Protein AF-A0A970PS68-F1 (afdb_monomer_lite)

Structure (mmCIF, N/CA/C/O backbone):
data_AF-A0A970PS68-F1
#
_entry.id   AF-A0A970PS68-F1
#
loop_
_atom_site.group_PDB
_atom_site.id
_atom_site.type_symbol
_atom_site.label_atom_id
_atom_site.label_alt_id
_atom_site.label_comp_id
_atom_site.label_asym_id
_atom_site.label_entity_id
_atom_site.label_seq_id
_atom_site.pdbx_PDB_ins_code
_atom_site.Cartn_x
_atom_site.Cartn_y
_atom_site.Cartn_z
_atom_site.occupancy
_atom_site.B_iso_or_equiv
_atom_site.auth_seq_id
_atom_site.auth_comp_id
_atom_site.auth_asym_id
_atom_site.auth_atom_id
_atom_site.pdbx_PDB_model_num
ATOM 1 N N . VAL A 1 1 ? -51.123 -14.708 30.252 1.00 48.69 1 VAL A N 1
ATOM 2 C CA . VAL A 1 1 ? -49.800 -14.889 29.610 1.00 48.69 1 VAL A CA 1
ATOM 3 C C . VAL A 1 1 ? -49.342 -13.520 29.135 1.00 48.69 1 VAL A C 1
ATOM 5 O O . VAL A 1 1 ? -50.112 -12.918 28.395 1.00 48.69 1 VAL A O 1
ATOM 8 N N . PRO A 1 2 ? -48.209 -12.960 29.586 1.00 42.22 2 PRO A N 1
ATOM 9 C CA . PRO A 1 2 ? -47.727 -11.712 29.012 1.00 42.22 2 PRO A CA 1
ATOM 10 C C . PRO A 1 2 ? -47.008 -12.015 27.691 1.00 42.22 2 PRO A C 1
ATOM 12 O O . PRO A 1 2 ? -46.178 -12.920 27.624 1.00 42.22 2 PRO A O 1
ATOM 15 N N . VAL A 1 3 ? -47.359 -11.282 26.637 1.00 50.44 3 VAL A N 1
ATOM 16 C CA . VAL A 1 3 ? -46.642 -11.290 25.357 1.00 50.44 3 VAL A CA 1
ATOM 17 C C . VAL A 1 3 ? -45.447 -10.343 25.465 1.00 50.44 3 VAL A C 1
ATOM 19 O O . VAL A 1 3 ? -45.610 -9.160 25.754 1.00 50.44 3 VAL A O 1
ATOM 22 N N . SER A 1 4 ? -44.236 -10.867 25.285 1.00 39.03 4 SER A N 1
ATOM 23 C CA . SER A 1 4 ? -43.020 -10.054 25.198 1.00 39.03 4 SER A CA 1
ATOM 24 C C . SER A 1 4 ? -43.040 -9.225 23.906 1.00 39.03 4 SER A C 1
ATOM 26 O O . SER A 1 4 ? -43.344 -9.782 22.850 1.00 39.03 4 SER A O 1
ATOM 28 N N . PRO A 1 5 ? -42.711 -7.922 23.940 1.00 51.25 5 PRO A N 1
ATOM 29 C CA . PRO A 1 5 ? -42.627 -7.126 22.726 1.00 51.25 5 PRO A CA 1
ATOM 30 C C . PRO A 1 5 ? -41.373 -7.519 21.936 1.00 51.25 5 PRO A C 1
ATOM 32 O O . PRO A 1 5 ? -40.265 -7.546 22.471 1.00 51.25 5 PRO A O 1
ATOM 35 N N . THR A 1 6 ? -41.551 -7.841 20.655 1.00 52.25 6 THR A N 1
ATOM 36 C CA . THR A 1 6 ? -40.454 -8.080 19.713 1.00 52.25 6 THR A CA 1
ATOM 37 C C . THR A 1 6 ? -39.650 -6.792 19.555 1.00 52.25 6 THR A C 1
ATOM 39 O O . THR A 1 6 ? -40.197 -5.758 19.172 1.00 52.25 6 THR A O 1
ATOM 42 N N . ALA A 1 7 ? -38.357 -6.842 19.878 1.00 47.28 7 ALA A N 1
ATOM 43 C CA . ALA A 1 7 ? -37.455 -5.716 19.677 1.00 47.28 7 ALA A CA 1
ATOM 44 C C . ALA A 1 7 ? -37.352 -5.382 18.173 1.00 47.28 7 ALA A C 1
ATOM 46 O O . ALA A 1 7 ? -37.267 -6.304 17.355 1.00 47.28 7 ALA A O 1
ATOM 47 N N . PRO A 1 8 ? -37.349 -4.095 17.787 1.00 44.38 8 PRO A N 1
ATOM 48 C CA . PRO A 1 8 ? -37.179 -3.705 16.396 1.00 44.38 8 PRO A CA 1
ATOM 49 C C . PRO A 1 8 ? -35.778 -4.108 15.922 1.00 44.38 8 PRO A C 1
ATOM 51 O O . PRO A 1 8 ? -34.770 -3.734 16.520 1.00 44.38 8 PRO A O 1
ATOM 54 N N . THR A 1 9 ? -35.708 -4.894 14.850 1.00 45.72 9 THR A N 1
ATOM 55 C CA . THR A 1 9 ? -34.444 -5.240 14.195 1.00 45.72 9 THR A CA 1
ATOM 56 C C . THR A 1 9 ? -33.928 -3.988 13.488 1.00 45.72 9 THR A C 1
ATOM 58 O O . THR A 1 9 ? -34.542 -3.512 12.534 1.00 45.72 9 THR A O 1
ATOM 61 N N . LEU A 1 10 ? -32.835 -3.410 13.991 1.00 34.44 10 LEU A N 1
ATOM 62 C CA . LEU A 1 10 ? -32.164 -2.289 13.334 1.00 34.44 10 LEU A CA 1
ATOM 63 C C . LEU A 1 10 ? -31.598 -2.756 11.980 1.00 34.44 10 LEU A C 1
ATOM 65 O O . LEU A 1 10 ? -31.059 -3.864 11.908 1.00 34.44 10 LEU A O 1
ATOM 69 N N . PRO A 1 11 ? -31.693 -1.945 10.914 1.00 43.16 11 PRO A N 1
ATOM 70 C CA . PRO A 1 11 ? -31.074 -2.268 9.637 1.00 43.16 11 PRO A CA 1
ATOM 71 C C . PRO A 1 11 ? -29.553 -2.304 9.809 1.00 43.16 11 PRO A C 1
ATOM 73 O O . PRO A 1 11 ? -28.940 -1.323 10.228 1.00 43.16 11 PRO A O 1
ATOM 76 N N . THR A 1 12 ? -28.942 -3.447 9.506 1.00 42.84 12 THR A N 1
ATOM 77 C CA . THR A 1 12 ? -27.490 -3.613 9.502 1.00 42.84 12 THR A CA 1
ATOM 78 C C . THR A 1 12 ? -26.908 -2.676 8.448 1.00 42.84 12 THR A C 1
ATOM 80 O O . THR A 1 12 ? -27.129 -2.870 7.252 1.00 42.84 12 THR A O 1
ATOM 83 N N . THR A 1 13 ? -26.175 -1.647 8.877 1.00 44.97 13 THR A N 1
ATOM 84 C CA . THR A 1 13 ? -25.255 -0.902 8.008 1.00 44.97 13 THR A CA 1
ATOM 85 C C . THR A 1 13 ? -24.448 -1.918 7.196 1.00 44.97 13 THR A C 1
ATOM 87 O O . THR A 1 13 ? -24.001 -2.899 7.800 1.00 44.97 13 THR A O 1
ATOM 90 N N . PRO A 1 14 ? -24.257 -1.754 5.872 1.00 52.22 14 PRO A N 1
ATOM 91 C CA . PRO A 1 14 ? -23.403 -2.661 5.116 1.00 52.22 14 PRO A CA 1
ATOM 92 C C . PRO A 1 14 ? -22.013 -2.663 5.760 1.00 52.22 14 PRO A C 1
ATOM 94 O O . PRO A 1 14 ? -21.282 -1.678 5.686 1.00 52.22 14 PRO A O 1
ATOM 97 N N . GLY A 1 15 ? -21.700 -3.732 6.489 1.00 74.38 15 GLY A N 1
ATOM 98 C CA . GLY A 1 15 ? -20.406 -3.905 7.129 1.00 74.38 15 GLY A CA 1
ATOM 99 C C . GLY A 1 15 ? -19.328 -4.136 6.076 1.00 74.38 15 GLY A C 1
ATOM 100 O O . GLY A 1 15 ? -19.618 -4.557 4.954 1.00 74.38 15 GLY A O 1
ATOM 101 N N . PHE A 1 16 ? -18.074 -3.883 6.443 1.00 86.25 16 PHE A N 1
ATOM 102 C CA . PHE A 1 16 ? -16.935 -4.326 5.646 1.00 86.25 16 PHE A CA 1
ATOM 103 C C . PHE A 1 16 ? -17.032 -5.838 5.385 1.00 86.25 16 PHE A C 1
ATOM 105 O O . PHE A 1 16 ? -17.279 -6.621 6.304 1.00 86.25 16 PHE A O 1
ATOM 112 N N . SER A 1 17 ? -16.822 -6.247 4.133 1.00 91.06 17 SER A N 1
ATOM 113 C CA . SER A 1 17 ? -16.712 -7.653 3.750 1.00 91.06 17 SER A CA 1
ATOM 114 C C . SER A 1 17 ? -15.288 -7.922 3.288 1.00 91.06 17 SER A C 1
ATOM 116 O O . SER A 1 17 ? -14.833 -7.334 2.305 1.00 91.06 17 SER A O 1
ATOM 118 N N . ALA A 1 18 ? -14.585 -8.799 4.009 1.00 93.44 18 ALA A N 1
ATOM 119 C CA . ALA A 1 18 ? -13.240 -9.207 3.636 1.00 93.44 18 ALA A CA 1
ATOM 120 C C . ALA A 1 18 ? -13.263 -9.874 2.247 1.00 93.44 18 ALA A C 1
ATOM 122 O O . ALA A 1 18 ? -14.077 -10.778 2.015 1.00 93.44 18 ALA A O 1
ATOM 123 N N . PRO A 1 19 ? -12.388 -9.463 1.315 1.00 95.12 19 PRO A N 1
ATOM 124 C CA . PRO A 1 19 ? -12.355 -10.060 -0.008 1.00 95.12 19 PRO A CA 1
ATOM 125 C C . PRO A 1 19 ? -11.834 -11.497 0.075 1.00 95.12 19 PRO A C 1
ATOM 127 O O . PRO A 1 19 ? -11.051 -11.862 0.950 1.00 95.12 19 PRO A O 1
ATOM 130 N N . ARG A 1 20 ? -12.257 -12.354 -0.850 1.00 96.06 20 ARG A N 1
ATOM 131 C CA . ARG A 1 20 ? -11.751 -13.727 -0.950 1.00 96.06 20 ARG A CA 1
ATOM 132 C C . ARG A 1 20 ? -10.437 -13.720 -1.722 1.00 96.06 20 ARG A C 1
ATOM 134 O O . ARG A 1 20 ? -10.287 -12.983 -2.689 1.00 96.06 20 ARG A O 1
ATOM 141 N N . ALA A 1 21 ? -9.539 -14.651 -1.399 1.00 97.38 21 ALA A N 1
ATOM 142 C CA . ALA A 1 21 ? -8.282 -14.833 -2.136 1.00 97.38 21 ALA A CA 1
ATOM 143 C C . ALA A 1 21 ? -8.481 -14.968 -3.663 1.00 97.38 21 ALA A C 1
ATOM 145 O O . ALA A 1 21 ? -7.671 -14.476 -4.438 1.00 97.38 21 ALA A O 1
ATOM 146 N N . ALA A 1 22 ? -9.592 -15.577 -4.102 1.00 97.56 22 ALA A N 1
ATOM 147 C CA . ALA A 1 22 ? -9.934 -15.737 -5.520 1.00 97.56 22 ALA A CA 1
ATOM 148 C C . ALA A 1 22 ? -10.300 -14.420 -6.238 1.00 97.56 22 ALA A C 1
ATOM 150 O O . ALA A 1 22 ? -10.382 -14.392 -7.462 1.00 97.56 22 ALA A O 1
ATOM 151 N N . GLU A 1 23 ? -10.540 -13.337 -5.497 1.00 97.69 23 GLU A N 1
ATOM 152 C CA . GLU A 1 23 ? -10.879 -12.011 -6.032 1.00 97.69 23 GLU A CA 1
ATOM 153 C C . GLU A 1 23 ? -9.635 -11.130 -6.233 1.00 97.69 23 GLU A C 1
ATOM 155 O O . GLU A 1 23 ? -9.712 -10.091 -6.899 1.00 97.69 23 GLU A O 1
ATOM 160 N N . VAL A 1 24 ? -8.494 -11.546 -5.672 1.00 98.50 24 VAL A N 1
ATOM 161 C CA . VAL A 1 24 ? -7.235 -10.797 -5.667 1.00 98.50 24 VAL A CA 1
ATOM 162 C C . VAL A 1 24 ? -6.523 -10.953 -7.004 1.00 98.50 24 VAL A C 1
ATOM 164 O O . VAL A 1 24 ? -6.324 -12.057 -7.509 1.00 98.50 24 VAL A O 1
ATOM 167 N N . ARG A 1 25 ? -6.096 -9.824 -7.567 1.00 98.62 25 ARG A N 1
ATOM 168 C CA . ARG A 1 25 ? -5.370 -9.751 -8.835 1.00 98.62 25 ARG A CA 1
ATOM 169 C C . ARG A 1 25 ? -3.897 -9.455 -8.595 1.00 98.62 25 ARG A C 1
ATOM 171 O O . ARG A 1 25 ? -3.549 -8.598 -7.783 1.00 98.62 25 ARG A O 1
ATOM 178 N N . PHE A 1 26 ? -3.044 -10.107 -9.373 1.00 98.38 26 PHE A N 1
ATOM 179 C CA . PHE A 1 26 ? -1.649 -9.718 -9.526 1.00 98.38 26 PHE A CA 1
ATOM 180 C C . PHE A 1 26 ? -1.522 -8.892 -10.805 1.00 98.38 26 PHE A C 1
ATOM 182 O O . PHE A 1 26 ? -1.589 -9.440 -11.904 1.00 98.38 26 PHE A O 1
ATOM 189 N N . ALA A 1 27 ? -1.398 -7.573 -10.668 1.00 98.12 27 ALA A N 1
ATOM 190 C CA . ALA A 1 27 ? -1.308 -6.651 -11.797 1.00 98.12 27 ALA A CA 1
ATOM 191 C C . ALA A 1 27 ? -0.156 -5.670 -11.599 1.00 98.12 27 ALA A C 1
ATOM 193 O O . ALA A 1 27 ? 0.180 -5.320 -10.469 1.00 98.12 27 ALA A O 1
ATOM 194 N N . GLN A 1 28 ? 0.450 -5.236 -12.702 1.00 97.62 28 GLN A N 1
ATOM 195 C CA . GLN A 1 28 ? 1.623 -4.370 -12.653 1.00 97.62 28 GLN A CA 1
ATOM 196 C C . GLN A 1 28 ? 1.239 -2.922 -12.322 1.00 97.62 28 GLN A C 1
ATOM 198 O O . GLN A 1 28 ? 0.235 -2.387 -12.808 1.00 97.62 28 GLN A O 1
ATOM 203 N N . TRP A 1 29 ? 2.087 -2.269 -11.526 1.00 97.81 29 TRP A N 1
ATOM 204 C CA . TRP A 1 29 ? 1.943 -0.879 -11.107 1.00 97.81 29 TRP A CA 1
ATOM 205 C C . TRP A 1 29 ? 1.790 0.052 -12.307 1.00 97.81 29 TRP A C 1
ATOM 207 O O . TRP A 1 29 ? 0.823 0.805 -12.395 1.00 97.81 29 TRP A O 1
ATOM 217 N N . THR A 1 30 ? 2.724 -0.019 -13.253 1.00 95.19 30 THR A N 1
ATOM 218 C CA . THR A 1 30 ? 2.846 0.940 -14.357 1.00 95.19 30 THR A CA 1
ATOM 219 C C . THR A 1 30 ? 1.782 0.774 -15.437 1.00 95.19 30 THR A C 1
ATOM 221 O O . THR A 1 30 ? 1.390 1.773 -16.040 1.00 95.19 30 THR A O 1
ATOM 224 N N . THR A 1 31 ? 1.288 -0.444 -15.673 1.00 95.81 31 THR A N 1
ATOM 225 C CA . THR A 1 31 ? 0.367 -0.727 -16.786 1.00 95.81 31 THR A CA 1
ATOM 226 C C . THR A 1 31 ? -1.105 -0.732 -16.387 1.00 95.81 31 THR A C 1
ATOM 228 O O . THR A 1 31 ? -1.952 -0.484 -17.241 1.00 95.81 31 THR A O 1
ATOM 231 N N . GLU A 1 32 ? -1.432 -0.975 -15.114 1.00 96.81 32 GLU A N 1
ATOM 232 C CA . GLU A 1 32 ? -2.826 -1.064 -14.665 1.00 96.81 32 GLU A CA 1
ATOM 233 C C . GLU A 1 32 ? -3.094 -0.235 -13.407 1.00 96.81 32 GLU A C 1
ATOM 235 O O . GLU A 1 32 ? -3.948 0.656 -13.407 1.00 96.81 32 GLU A O 1
ATOM 240 N N . ILE A 1 33 ? -2.374 -0.510 -12.319 1.00 98.38 33 ILE A N 1
ATOM 241 C CA . ILE A 1 33 ? -2.793 -0.045 -10.991 1.00 98.38 33 ILE A CA 1
ATOM 242 C C . ILE A 1 33 ? -2.605 1.467 -10.832 1.00 98.38 33 ILE A C 1
ATOM 244 O O . ILE A 1 33 ? -3.470 2.134 -10.271 1.00 98.38 33 ILE A O 1
ATOM 248 N N . LYS A 1 34 ? -1.538 2.049 -11.388 1.00 98.19 34 LYS A N 1
ATOM 249 C CA . LYS A 1 34 ? -1.265 3.491 -11.294 1.00 98.19 34 LYS A CA 1
ATOM 250 C C . LYS A 1 34 ? -2.377 4.348 -11.896 1.00 98.19 34 LYS A C 1
ATOM 252 O O . LYS A 1 34 ? -2.713 5.398 -11.349 1.00 98.19 34 LYS A O 1
ATOM 257 N N . ALA A 1 35 ? -2.974 3.908 -13.006 1.00 97.81 35 ALA A N 1
ATOM 258 C CA . ALA A 1 35 ? -4.118 4.597 -13.600 1.00 97.81 35 ALA A CA 1
ATOM 259 C C . ALA A 1 35 ? -5.339 4.553 -12.666 1.00 97.81 35 ALA A C 1
ATOM 261 O O . ALA A 1 35 ? -6.017 5.566 -12.494 1.00 97.81 35 ALA A O 1
ATOM 262 N N . ARG A 1 36 ? -5.563 3.412 -12.002 1.00 97.94 36 ARG A N 1
A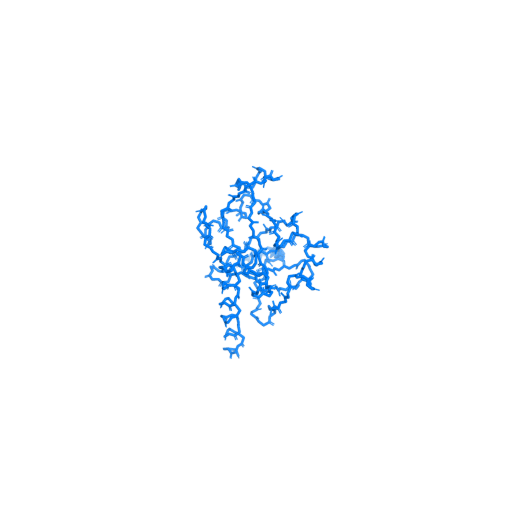TOM 263 C CA . ARG A 1 36 ? -6.645 3.233 -11.025 1.00 97.94 36 ARG A CA 1
ATOM 264 C C . ARG A 1 36 ? -6.446 4.094 -9.789 1.00 97.94 36 ARG A C 1
ATOM 266 O O . ARG A 1 36 ? -7.363 4.826 -9.441 1.00 97.94 36 ARG A O 1
ATOM 273 N N . ALA A 1 37 ? -5.251 4.075 -9.201 1.00 98.31 37 ALA A N 1
ATOM 274 C CA . ALA A 1 37 ? -4.881 4.911 -8.058 1.00 98.31 37 ALA A CA 1
ATOM 275 C C . ALA A 1 37 ? -5.084 6.401 -8.341 1.00 98.31 37 ALA A C 1
ATOM 277 O O . ALA A 1 37 ? -5.570 7.124 -7.480 1.00 98.31 37 ALA A O 1
ATOM 278 N N . ARG A 1 38 ? -4.822 6.848 -9.575 1.00 98.06 38 ARG A N 1
ATOM 279 C CA . ARG A 1 38 ? -5.101 8.229 -9.985 1.00 98.06 38 ARG A CA 1
ATOM 280 C C . ARG A 1 38 ? -6.595 8.555 -10.009 1.00 98.06 38 ARG A C 1
ATOM 282 O O . ARG A 1 38 ? -6.978 9.650 -9.623 1.00 98.06 38 ARG A O 1
ATOM 289 N N . SER A 1 39 ? -7.431 7.637 -10.492 1.00 97.81 39 SER A N 1
ATOM 290 C CA . SER A 1 39 ? -8.886 7.846 -10.576 1.00 97.81 39 SER A CA 1
ATOM 291 C C . SER A 1 39 ? -9.634 7.583 -9.265 1.00 97.81 39 SER A C 1
ATOM 293 O O . SER A 1 39 ? -10.729 8.097 -9.066 1.00 97.81 39 SER A O 1
ATOM 295 N N . MET A 1 40 ? -9.070 6.744 -8.397 1.00 97.88 40 MET A N 1
ATOM 296 C CA . MET A 1 40 ? -9.705 6.186 -7.204 1.00 97.88 40 MET A CA 1
ATOM 297 C C . MET A 1 40 ? -8.656 6.091 -6.083 1.00 97.88 40 MET A C 1
ATOM 299 O O . MET A 1 40 ? -8.198 4.995 -5.759 1.00 97.88 40 MET A O 1
ATOM 303 N N . PRO A 1 41 ? -8.224 7.237 -5.525 1.00 98.44 41 PRO A N 1
ATOM 304 C CA . PRO A 1 41 ? -7.142 7.281 -4.539 1.00 98.44 41 PRO A CA 1
ATOM 305 C C . PRO A 1 41 ? -7.536 6.731 -3.164 1.00 98.44 41 PRO A C 1
ATOM 307 O O . PRO A 1 41 ? -6.665 6.350 -2.388 1.00 98.44 41 PRO A O 1
ATOM 310 N N . ASN A 1 42 ? -8.835 6.690 -2.860 1.00 98.56 42 ASN A N 1
ATOM 311 C CA . ASN A 1 42 ? -9.351 6.123 -1.618 1.00 98.56 42 ASN A CA 1
ATOM 312 C C . ASN A 1 42 ? -9.455 4.607 -1.758 1.00 98.56 42 ASN A C 1
ATOM 314 O O . ASN A 1 42 ? -10.221 4.107 -2.588 1.00 98.56 42 ASN A O 1
ATOM 318 N N . VAL A 1 43 ? -8.696 3.895 -0.935 1.00 98.75 43 VAL A N 1
ATOM 319 C CA . VAL A 1 43 ? -8.625 2.434 -0.928 1.00 98.75 43 VAL A CA 1
ATOM 320 C C . VAL A 1 43 ? -8.797 1.897 0.484 1.00 98.75 43 VAL A C 1
ATOM 322 O O . VAL A 1 43 ? -8.566 2.596 1.470 1.00 98.75 43 VAL A O 1
ATOM 325 N N . ILE A 1 44 ? -9.169 0.626 0.575 1.00 98.81 44 ILE A N 1
ATOM 326 C CA . ILE A 1 44 ? -9.085 -0.134 1.819 1.00 98.81 44 ILE A CA 1
ATOM 327 C C . ILE A 1 44 ? -7.871 -1.046 1.712 1.00 98.81 44 ILE A C 1
ATOM 329 O O . ILE A 1 44 ? -7.759 -1.828 0.765 1.00 98.81 44 ILE A O 1
ATOM 333 N N . ILE A 1 45 ? -6.967 -0.958 2.680 1.00 98.81 45 ILE A N 1
ATOM 334 C CA . ILE A 1 45 ? -5.919 -1.955 2.860 1.00 98.81 45 ILE A CA 1
ATOM 335 C C . ILE A 1 45 ? -6.463 -3.028 3.794 1.00 98.81 45 ILE A C 1
ATOM 337 O O . ILE A 1 45 ? -6.907 -2.724 4.898 1.00 98.81 45 ILE A O 1
ATOM 341 N N . TYR A 1 46 ? -6.422 -4.279 3.349 1.00 98.75 46 TYR A N 1
ATOM 342 C CA . TYR A 1 46 ? -6.758 -5.455 4.139 1.00 98.75 46 TYR A CA 1
ATOM 343 C C . TYR A 1 46 ? -5.496 -6.294 4.373 1.00 98.75 46 TYR A C 1
ATOM 345 O O . TYR A 1 46 ? -4.907 -6.845 3.435 1.00 98.75 46 TYR A O 1
ATOM 353 N N . ASP A 1 47 ? -5.074 -6.382 5.633 1.00 98.44 47 ASP A N 1
ATOM 354 C CA . ASP A 1 47 ? -3.980 -7.242 6.074 1.00 98.44 47 ASP A CA 1
ATOM 355 C C . ASP A 1 47 ? -4.519 -8.644 6.371 1.00 98.44 47 ASP A C 1
ATOM 357 O O . ASP A 1 47 ? -4.973 -8.954 7.473 1.00 98.44 47 ASP A O 1
ATOM 361 N N . PHE A 1 48 ? -4.451 -9.516 5.368 1.00 97.38 48 PHE A N 1
ATOM 362 C CA . PHE A 1 48 ? -4.952 -10.889 5.446 1.00 97.38 48 PHE A CA 1
ATOM 363 C C . PHE A 1 48 ? -4.240 -11.758 6.497 1.00 97.38 48 PHE A C 1
ATOM 365 O O . PHE A 1 48 ? -4.716 -12.851 6.800 1.00 97.38 48 PHE A O 1
ATOM 372 N N . ALA A 1 49 ? -3.099 -11.318 7.039 1.00 96.44 49 ALA A N 1
ATOM 373 C CA . ALA A 1 49 ? -2.406 -12.030 8.107 1.00 96.44 49 ALA A CA 1
ATOM 374 C C . ALA A 1 49 ? -2.969 -11.705 9.503 1.00 96.44 49 ALA A C 1
ATOM 376 O O . ALA A 1 49 ? -2.947 -12.580 10.367 1.00 96.44 49 ALA A O 1
ATOM 377 N N . SER A 1 50 ? -3.485 -10.490 9.725 1.00 97.38 50 SER A N 1
ATOM 378 C CA . SER A 1 50 ? -4.139 -10.094 10.983 1.00 97.38 50 SER A CA 1
ATOM 379 C C . SER A 1 50 ? -5.669 -10.054 10.898 1.00 97.38 50 SER A C 1
ATOM 381 O O . SER A 1 50 ? -6.318 -9.782 11.905 1.00 97.38 50 SER A O 1
ATOM 383 N N . ASP A 1 51 ? -6.238 -10.276 9.709 1.00 96.81 51 ASP A N 1
ATOM 384 C CA . ASP A 1 51 ? -7.668 -10.109 9.413 1.00 96.81 51 ASP A CA 1
ATOM 385 C C . ASP A 1 51 ? -8.184 -8.695 9.749 1.00 96.81 51 ASP A C 1
ATOM 387 O O . ASP A 1 51 ? -9.305 -8.492 10.209 1.00 96.81 51 ASP A O 1
ATOM 391 N N . SER A 1 52 ? -7.331 -7.685 9.558 1.00 97.69 52 SER A N 1
ATOM 392 C CA . SER A 1 52 ? -7.643 -6.281 9.851 1.00 97.69 52 SER A CA 1
ATOM 393 C C . SER A 1 52 ? -7.729 -5.458 8.571 1.00 97.69 52 SER A C 1
ATOM 395 O O . SER A 1 52 ? -7.036 -5.740 7.594 1.00 97.69 52 SER A O 1
ATOM 397 N N . HIS A 1 53 ? -8.550 -4.410 8.580 1.00 98.50 53 HIS A N 1
ATOM 398 C CA . HIS A 1 53 ? -8.631 -3.456 7.478 1.00 98.50 53 HIS A CA 1
ATOM 399 C C . HIS A 1 53 ? -8.579 -2.017 7.973 1.00 98.50 53 HIS A C 1
ATOM 401 O O . HIS A 1 53 ? -9.012 -1.720 9.084 1.00 98.50 53 HIS A O 1
ATOM 407 N N . TYR A 1 54 ? -8.068 -1.132 7.128 1.00 98.75 54 TYR A N 1
ATOM 408 C CA . TYR A 1 54 ? -8.019 0.301 7.386 1.00 98.75 54 TYR A CA 1
ATOM 409 C C . TYR A 1 54 ? -8.083 1.081 6.070 1.00 98.75 54 TYR A C 1
ATOM 411 O O . TYR A 1 54 ? -7.668 0.597 5.012 1.00 98.75 54 TYR A O 1
ATOM 419 N N . ASN A 1 55 ? -8.650 2.281 6.127 1.00 98.75 55 ASN A N 1
ATOM 420 C CA . ASN A 1 55 ? -8.837 3.151 4.973 1.00 98.75 55 ASN A CA 1
ATOM 421 C C . ASN A 1 55 ? -7.597 4.010 4.756 1.00 98.75 55 ASN A C 1
ATOM 423 O O . ASN A 1 55 ? -7.049 4.575 5.704 1.00 98.75 55 ASN A O 1
ATOM 427 N N . VAL A 1 56 ? -7.184 4.146 3.499 1.00 98.81 56 VAL A N 1
ATOM 428 C CA . VAL A 1 56 ? -6.014 4.930 3.099 1.00 98.81 56 VAL A CA 1
ATOM 429 C C . VAL A 1 56 ? -6.364 5.822 1.915 1.00 98.81 56 VAL A C 1
ATOM 431 O O . VAL A 1 56 ? -7.058 5.401 0.986 1.00 98.81 56 VAL A O 1
ATOM 434 N N . HIS A 1 57 ? -5.857 7.052 1.940 1.00 98.69 57 HIS A N 1
ATOM 435 C CA . HIS A 1 57 ? -5.887 7.973 0.810 1.00 98.69 57 HIS A CA 1
ATOM 436 C C . HIS A 1 57 ? -4.505 8.036 0.152 1.00 98.69 57 HIS A C 1
ATOM 438 O O . HIS A 1 57 ? -3.532 8.413 0.799 1.00 98.69 57 HIS A O 1
ATOM 444 N N . MET A 1 58 ? -4.407 7.669 -1.127 1.00 98.69 58 MET A N 1
ATOM 445 C CA . MET A 1 58 ? -3.188 7.829 -1.933 1.00 98.69 58 MET A CA 1
ATOM 446 C C . MET A 1 58 ? -3.139 9.212 -2.583 1.00 98.69 58 MET A C 1
ATOM 448 O O . MET A 1 58 ? -4.120 9.628 -3.194 1.00 98.69 58 MET A O 1
ATOM 452 N N . PHE A 1 59 ? -1.992 9.892 -2.555 1.00 97.75 59 PHE A N 1
ATOM 453 C CA . PHE A 1 59 ? -1.892 11.262 -3.082 1.00 97.75 59 PHE A CA 1
ATOM 454 C C . PHE A 1 59 ? -0.688 11.534 -3.998 1.00 97.75 59 PHE A C 1
ATOM 456 O O . PHE A 1 59 ? -0.728 12.489 -4.774 1.00 97.75 59 PHE A O 1
ATOM 463 N N . SER A 1 60 ? 0.360 10.707 -3.991 1.00 97.56 60 SER A N 1
ATOM 464 C CA . SER A 1 60 ? 1.504 10.835 -4.909 1.00 97.56 60 SER A CA 1
ATOM 465 C C . SER A 1 60 ? 1.790 9.488 -5.563 1.00 97.56 60 SER A C 1
ATOM 467 O O . SER A 1 60 ? 1.806 8.461 -4.902 1.00 97.56 60 SER A O 1
ATOM 469 N N . LEU A 1 61 ? 1.927 9.463 -6.893 1.00 97.56 61 LEU A N 1
ATOM 470 C CA . LEU A 1 61 ? 1.941 8.228 -7.690 1.00 97.56 61 LEU A CA 1
ATOM 471 C C . LEU A 1 61 ? 3.212 8.160 -8.546 1.00 97.56 61 LEU A C 1
ATOM 473 O O . LEU A 1 61 ? 3.158 8.230 -9.777 1.00 97.56 61 LEU A O 1
ATOM 477 N N . GLY A 1 62 ? 4.370 8.066 -7.897 1.00 95.50 62 GLY A N 1
ATOM 478 C CA . GLY A 1 62 ? 5.684 7.923 -8.526 1.00 95.50 62 GLY A CA 1
ATOM 479 C C . GLY A 1 62 ? 5.998 6.475 -8.926 1.00 95.50 62 GLY A C 1
ATOM 480 O O . GLY A 1 62 ? 5.272 5.851 -9.714 1.00 95.50 62 GLY A O 1
ATOM 481 N N . ALA A 1 63 ? 7.113 5.958 -8.401 1.00 94.44 63 ALA A N 1
ATOM 482 C CA . ALA A 1 63 ? 7.522 4.551 -8.515 1.00 94.44 63 ALA A CA 1
ATOM 483 C C . ALA A 1 63 ? 6.707 3.609 -7.603 1.00 94.44 63 ALA A C 1
ATOM 485 O O . ALA A 1 63 ? 6.702 2.399 -7.812 1.00 94.44 63 ALA A O 1
ATOM 486 N N . HIS A 1 64 ? 6.015 4.181 -6.622 1.00 97.06 64 HIS A N 1
ATOM 487 C CA . HIS A 1 64 ? 5.010 3.580 -5.750 1.00 97.06 64 HIS A CA 1
ATOM 488 C C . HIS A 1 64 ? 3.925 4.641 -5.483 1.00 97.06 64 HIS A C 1
ATOM 490 O O . HIS A 1 64 ? 3.988 5.731 -6.067 1.00 97.06 64 HIS A O 1
ATOM 496 N N . ALA A 1 65 ? 2.924 4.314 -4.667 1.00 98.38 65 ALA A N 1
ATOM 497 C CA . ALA A 1 65 ? 1.978 5.303 -4.170 1.00 98.38 65 ALA A CA 1
ATOM 498 C C . ALA A 1 65 ? 2.369 5.757 -2.760 1.00 98.38 65 ALA A C 1
ATOM 500 O O . ALA A 1 65 ? 2.558 4.912 -1.889 1.00 98.38 65 ALA A O 1
ATOM 501 N N . ASP A 1 66 ? 2.427 7.062 -2.534 1.00 98.69 66 ASP A N 1
ATOM 502 C CA . ASP A 1 66 ? 2.429 7.635 -1.190 1.00 98.69 66 ASP A CA 1
ATOM 503 C C . ASP A 1 66 ? 0.976 7.773 -0.750 1.00 98.69 66 ASP A C 1
ATOM 505 O O . ASP A 1 66 ? 0.120 8.231 -1.523 1.00 98.69 66 ASP A O 1
ATOM 509 N N . GLY A 1 67 ? 0.687 7.370 0.480 1.00 98.50 67 GLY A N 1
ATOM 510 C CA . GLY A 1 67 ? -0.639 7.514 1.050 1.00 98.50 67 GLY A CA 1
ATOM 511 C C . GLY A 1 67 ? -0.620 7.580 2.562 1.00 98.50 67 GLY A C 1
ATOM 512 O O . GLY A 1 67 ? 0.396 7.345 3.206 1.00 98.50 67 GLY A O 1
ATOM 513 N N . GLU A 1 68 ? -1.763 7.901 3.140 1.00 98.62 68 GLU A N 1
ATOM 514 C CA . GLU A 1 68 ? -1.906 8.074 4.581 1.00 98.62 68 GLU A CA 1
ATOM 515 C C . GLU A 1 68 ? -3.247 7.496 5.058 1.00 98.62 68 GLU A C 1
ATOM 517 O O . GLU A 1 68 ? -4.239 7.560 4.317 1.00 98.62 68 GLU A O 1
ATOM 522 N N . PRO A 1 69 ? -3.311 6.894 6.263 1.00 98.75 69 PRO A N 1
ATOM 523 C CA . PRO A 1 69 ? -4.578 6.482 6.851 1.00 98.75 69 PRO A CA 1
ATOM 524 C C . PRO A 1 69 ? -5.550 7.663 6.952 1.00 98.75 69 PRO A C 1
ATOM 526 O O . PRO A 1 69 ? -5.145 8.790 7.246 1.00 98.75 69 PRO A O 1
ATOM 529 N N . VAL A 1 70 ? -6.838 7.423 6.703 1.00 98.50 70 VAL A N 1
ATOM 530 C CA . VAL A 1 70 ? -7.838 8.506 6.651 1.00 98.50 70 VAL A CA 1
ATOM 531 C C . VAL A 1 70 ? -8.127 9.063 8.048 1.00 98.50 70 VAL A C 1
ATOM 533 O O . VAL A 1 70 ? -8.270 10.275 8.220 1.00 98.50 70 VAL A O 1
ATOM 536 N N . THR A 1 71 ? -8.191 8.189 9.052 1.00 98.69 71 THR A N 1
ATOM 537 C CA . THR A 1 71 ? -8.509 8.537 10.443 1.00 98.69 71 THR A CA 1
ATOM 538 C C . THR A 1 71 ? -7.436 8.061 11.422 1.00 98.69 71 THR A C 1
ATOM 540 O O . THR A 1 71 ? -6.598 7.214 11.110 1.00 98.69 71 THR A O 1
ATOM 543 N N . LYS A 1 72 ? -7.482 8.574 12.657 1.00 98.44 72 LYS A N 1
ATOM 544 C CA . LYS A 1 72 ? -6.626 8.081 13.748 1.00 98.44 72 LYS A CA 1
ATOM 545 C C . LYS A 1 72 ? -6.932 6.629 14.120 1.00 98.44 72 LYS A C 1
ATOM 547 O O . LYS A 1 72 ? -6.034 5.910 14.553 1.00 98.44 72 LYS A O 1
ATOM 552 N N . GLU A 1 73 ? -8.175 6.192 13.938 1.00 98.69 73 GLU A N 1
ATOM 553 C CA . GLU A 1 73 ? -8.594 4.804 14.109 1.00 98.69 73 GLU A CA 1
ATOM 554 C C . GLU A 1 73 ? -7.972 3.905 13.032 1.00 98.69 73 GLU A C 1
ATOM 556 O O . GLU A 1 73 ? -7.462 2.837 13.363 1.00 98.69 73 GLU A O 1
ATOM 561 N N . ASP A 1 74 ? -7.917 4.359 11.774 1.00 98.81 74 ASP A N 1
ATOM 562 C CA . ASP A 1 74 ? -7.223 3.646 10.693 1.00 98.81 74 ASP A CA 1
ATOM 563 C C . ASP A 1 74 ? -5.723 3.493 11.002 1.00 98.81 74 ASP A C 1
ATOM 565 O O . ASP A 1 74 ? -5.170 2.399 10.874 1.00 98.81 74 ASP A O 1
ATOM 569 N N . THR A 1 75 ? -5.068 4.553 11.493 1.00 98.88 75 THR A N 1
ATOM 570 C CA . THR A 1 75 ? -3.664 4.491 11.941 1.00 98.88 75 THR A CA 1
ATOM 571 C C . THR A 1 75 ? -3.476 3.537 13.119 1.00 98.88 75 THR A C 1
ATOM 573 O O . THR A 1 75 ? -2.502 2.783 13.156 1.00 98.88 75 THR A O 1
ATOM 576 N N . ALA A 1 76 ? -4.394 3.538 14.090 1.00 98.81 76 ALA A N 1
ATOM 577 C CA . ALA A 1 76 ? -4.342 2.616 15.221 1.00 98.81 76 ALA A CA 1
ATOM 578 C C . ALA A 1 76 ? -4.479 1.155 14.764 1.00 98.81 76 ALA A C 1
ATOM 580 O O . ALA A 1 76 ? -3.686 0.315 15.195 1.00 98.81 76 ALA A O 1
ATOM 581 N N . THR A 1 77 ? -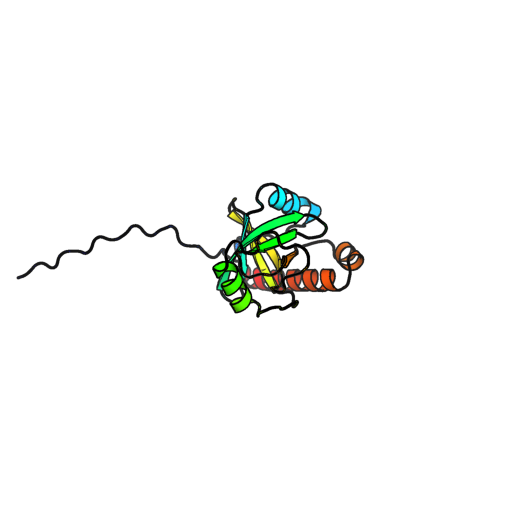5.411 0.859 13.852 1.00 98.81 77 THR A N 1
ATOM 582 C CA . THR A 1 77 ? -5.566 -0.478 13.261 1.00 98.81 77 THR A CA 1
ATOM 583 C C . THR A 1 77 ? -4.324 -0.887 12.469 1.00 98.81 77 THR A C 1
ATOM 585 O O . THR A 1 77 ? -3.822 -1.996 12.657 1.00 98.81 77 THR A O 1
ATOM 588 N N . MET A 1 78 ? -3.767 0.008 11.644 1.00 98.81 78 MET A N 1
ATOM 589 C CA . MET A 1 78 ? -2.516 -0.240 10.919 1.00 98.81 78 MET A CA 1
ATOM 590 C C . MET A 1 78 ? -1.368 -0.576 11.881 1.00 98.81 78 MET A C 1
ATOM 592 O O . MET A 1 78 ? -0.678 -1.574 11.689 1.00 98.81 78 MET A O 1
ATOM 596 N N . ASN A 1 79 ? -1.170 0.219 12.935 1.00 98.69 79 ASN A N 1
ATOM 597 C CA . ASN A 1 79 ? -0.109 -0.008 13.920 1.00 98.69 79 ASN A CA 1
ATOM 598 C C . ASN A 1 79 ? -0.313 -1.303 14.720 1.00 98.69 79 ASN A C 1
ATOM 600 O O . ASN A 1 79 ? 0.662 -1.979 15.038 1.00 98.69 79 ASN A O 1
ATOM 604 N N . ALA A 1 80 ? -1.557 -1.678 15.029 1.00 98.62 80 ALA A N 1
ATOM 605 C CA . ALA A 1 80 ? -1.853 -2.950 15.685 1.00 98.62 80 ALA A CA 1
ATOM 606 C C . ALA A 1 80 ? -1.515 -4.155 14.786 1.00 98.62 80 ALA A C 1
ATOM 608 O O . ALA A 1 80 ? -0.995 -5.157 15.274 1.00 98.62 80 ALA A O 1
ATOM 609 N N . ALA A 1 81 ? -1.768 -4.046 13.479 1.00 98.19 81 ALA A N 1
ATOM 610 C CA . ALA A 1 81 ? -1.531 -5.115 12.511 1.00 98.19 81 ALA A CA 1
ATOM 611 C C . ALA A 1 81 ? -0.052 -5.238 12.083 1.00 98.19 81 ALA A C 1
ATOM 613 O O . ALA A 1 81 ? 0.488 -6.343 11.983 1.00 98.19 81 ALA A O 1
ATOM 614 N N . LEU A 1 82 ? 0.617 -4.106 11.842 1.00 98.44 82 LEU A N 1
ATOM 615 C CA . LEU A 1 82 ? 1.969 -4.038 11.268 1.00 98.44 82 LEU A CA 1
ATOM 616 C C . LEU A 1 82 ? 3.060 -3.722 12.310 1.00 98.44 82 LEU A C 1
ATOM 618 O O . LEU A 1 82 ? 4.250 -3.749 11.984 1.00 98.44 82 LEU A O 1
ATOM 622 N N . GLY A 1 83 ? 2.682 -3.433 13.558 1.00 98.31 83 GLY A N 1
ATOM 623 C CA . GLY A 1 83 ? 3.550 -2.834 14.574 1.00 98.31 83 GLY A CA 1
ATOM 624 C C . GLY A 1 83 ? 3.660 -1.317 14.401 1.00 98.31 83 GLY A C 1
ATOM 625 O O . GLY A 1 83 ? 3.425 -0.792 13.319 1.00 98.31 83 GLY A O 1
ATOM 626 N N . THR A 1 84 ? 4.031 -0.586 15.449 1.00 98.06 84 THR A N 1
ATOM 627 C CA . THR A 1 84 ? 4.180 0.878 15.387 1.00 98.06 84 THR A CA 1
ATOM 628 C C . THR A 1 84 ? 5.523 1.269 14.779 1.00 98.06 84 THR A C 1
ATOM 630 O O . THR A 1 84 ? 6.553 0.715 15.166 1.00 98.06 84 THR A O 1
ATOM 633 N N . ASN A 1 85 ? 5.539 2.281 13.902 1.00 97.00 85 ASN A N 1
ATOM 634 C CA . ASN A 1 85 ? 6.778 2.904 13.419 1.00 97.00 85 ASN A CA 1
ATOM 635 C C . ASN A 1 85 ? 7.724 1.915 12.697 1.00 97.00 85 ASN A C 1
ATOM 637 O O . ASN A 1 85 ? 8.948 2.029 12.795 1.00 97.00 85 ASN A O 1
ATOM 641 N N . ASN A 1 86 ? 7.151 0.925 12.007 1.00 98.31 86 ASN A N 1
ATOM 642 C CA . ASN A 1 86 ? 7.857 -0.230 11.463 1.00 98.31 86 ASN A CA 1
ATOM 643 C C . ASN A 1 86 ? 8.062 -0.094 9.948 1.00 98.31 86 ASN A C 1
ATOM 645 O O . ASN A 1 86 ? 7.109 0.170 9.221 1.00 98.31 86 ASN A O 1
ATOM 649 N N . TRP A 1 87 ? 9.295 -0.315 9.481 1.00 98.38 87 TRP A N 1
ATOM 650 C CA . TRP A 1 87 ? 9.670 -0.331 8.059 1.00 98.38 87 TRP A CA 1
ATOM 651 C C . TRP A 1 87 ? 9.553 -1.713 7.402 1.00 98.38 87 TRP A C 1
ATOM 653 O O . TRP A 1 87 ? 9.811 -1.849 6.209 1.00 98.38 87 TRP A O 1
ATOM 663 N N . THR A 1 88 ? 9.221 -2.764 8.152 1.00 98.56 88 THR A N 1
ATOM 664 C CA . THR A 1 88 ? 9.149 -4.125 7.604 1.00 98.56 88 THR A CA 1
ATOM 665 C C . THR A 1 88 ? 8.035 -4.213 6.555 1.00 98.56 88 THR A C 1
ATOM 667 O O . THR A 1 88 ? 6.879 -3.972 6.908 1.00 98.56 88 THR A O 1
ATOM 670 N N . PRO A 1 89 ? 8.336 -4.591 5.296 1.00 98.69 89 PRO A N 1
ATOM 671 C CA . PRO A 1 89 ? 7.310 -4.747 4.274 1.00 98.69 89 PRO A CA 1
ATOM 672 C C . PRO A 1 89 ? 6.276 -5.807 4.662 1.00 98.69 89 PRO A C 1
ATOM 674 O O . PRO A 1 89 ? 6.615 -6.964 4.923 1.00 98.69 89 PRO A O 1
ATOM 677 N N . ARG A 1 90 ? 5.003 -5.420 4.660 1.00 98.62 90 ARG A N 1
ATOM 678 C CA . ARG A 1 90 ? 3.854 -6.291 4.911 1.00 98.62 90 ARG A CA 1
ATOM 679 C C . ARG A 1 90 ? 3.094 -6.510 3.606 1.00 98.62 90 ARG A C 1
ATOM 681 O O . ARG A 1 90 ? 2.633 -5.522 3.032 1.00 98.62 90 ARG A O 1
ATOM 688 N N . PRO A 1 91 ? 2.941 -7.751 3.115 1.00 98.81 91 PRO A N 1
ATOM 689 C CA . PRO A 1 91 ? 2.052 -8.012 1.993 1.00 98.81 91 PRO A CA 1
ATOM 690 C C . PRO A 1 91 ? 0.592 -7.840 2.417 1.00 98.81 91 PRO A C 1
ATOM 692 O O . PRO A 1 91 ? 0.193 -8.323 3.471 1.00 98.81 91 PRO A O 1
ATOM 695 N N . VAL A 1 92 ? -0.195 -7.159 1.590 1.00 98.88 92 VAL A N 1
ATOM 696 C CA . VAL A 1 92 ? -1.594 -6.802 1.867 1.00 98.88 92 VAL A CA 1
ATOM 697 C C . VAL A 1 92 ? -2.446 -6.930 0.607 1.00 98.88 92 VAL A C 1
ATOM 699 O O . VAL A 1 92 ? -1.928 -6.961 -0.513 1.00 98.88 92 VAL A O 1
ATOM 702 N N . TRP A 1 93 ? -3.763 -6.978 0.770 1.00 98.81 93 TRP A N 1
ATOM 703 C CA . TRP A 1 93 ? -4.704 -6.822 -0.335 1.00 98.81 93 TRP A CA 1
ATOM 704 C C . TRP A 1 93 ? -5.250 -5.397 -0.340 1.00 98.81 93 TRP A C 1
ATOM 706 O O . TRP A 1 93 ? -5.734 -4.910 0.677 1.00 98.81 93 TRP A O 1
ATOM 716 N N . VAL A 1 94 ? -5.171 -4.720 -1.483 1.00 98.81 94 VAL A N 1
ATOM 717 C CA . VAL A 1 94 ? -5.628 -3.337 -1.646 1.00 98.81 94 VAL A CA 1
ATOM 718 C C . VAL A 1 94 ? -6.914 -3.331 -2.457 1.00 98.81 94 VAL A C 1
ATOM 720 O O . VAL A 1 94 ? -6.936 -3.778 -3.606 1.00 98.81 94 VAL A O 1
ATOM 723 N N . MET A 1 95 ? -7.986 -2.838 -1.851 1.00 98.56 95 MET A N 1
ATOM 724 C CA . MET A 1 95 ? -9.327 -2.801 -2.420 1.00 98.56 95 MET A CA 1
ATOM 725 C C . MET A 1 95 ? -9.631 -1.391 -2.920 1.00 98.56 95 MET A C 1
ATOM 727 O O . MET A 1 95 ? -9.631 -0.433 -2.147 1.00 98.56 95 MET A O 1
ATOM 731 N N . PHE A 1 96 ? -9.908 -1.274 -4.213 1.00 98.31 96 PHE A N 1
ATOM 732 C CA . PHE A 1 96 ? -10.341 -0.031 -4.841 1.00 98.31 96 PHE A CA 1
ATOM 733 C C . PHE A 1 96 ? -11.855 0.144 -4.729 1.00 98.31 96 PHE A C 1
ATOM 735 O O . PHE A 1 96 ? -12.600 -0.824 -4.566 1.00 98.31 96 PHE A O 1
ATOM 742 N N . SER A 1 97 ? -12.324 1.386 -4.858 1.00 95.75 97 SER A N 1
ATOM 743 C CA . SER A 1 97 ? -13.747 1.732 -4.753 1.00 95.75 97 SER A CA 1
ATOM 744 C C . SER A 1 97 ? -14.634 1.101 -5.835 1.00 95.75 97 SER A C 1
ATOM 746 O O . SER A 1 97 ? -15.843 1.004 -5.646 1.00 95.75 97 SER A O 1
ATOM 748 N N . ASP A 1 98 ? -14.054 0.613 -6.937 1.00 95.12 98 ASP A N 1
ATOM 749 C CA . ASP A 1 98 ? -14.749 -0.184 -7.958 1.00 95.12 98 ASP A CA 1
ATOM 750 C C . ASP A 1 98 ? -14.831 -1.689 -7.624 1.00 95.12 98 ASP A C 1
ATOM 752 O O . ASP A 1 98 ? -15.234 -2.496 -8.464 1.00 95.12 98 ASP A O 1
ATOM 756 N N . GLY A 1 99 ? -14.422 -2.078 -6.413 1.00 95.50 99 GLY A N 1
ATOM 757 C CA . GLY A 1 99 ? -14.444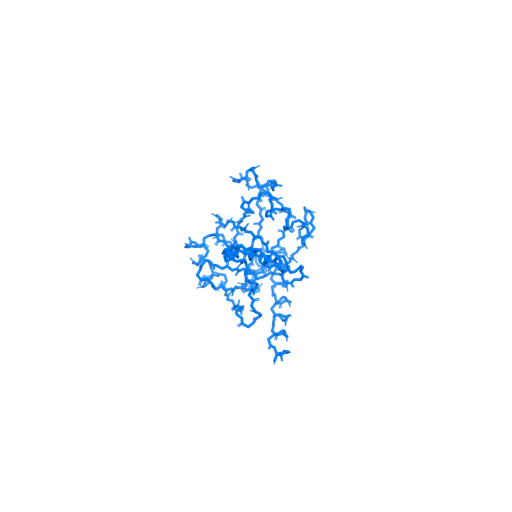 -3.449 -5.911 1.00 95.50 99 GLY A CA 1
ATOM 758 C C . GLY A 1 99 ? -13.284 -4.321 -6.393 1.00 95.50 99 GLY A C 1
ATOM 759 O O . GLY A 1 99 ? -13.214 -5.497 -6.033 1.00 95.50 99 GLY A O 1
ATOM 760 N N . ARG A 1 100 ? -12.355 -3.798 -7.206 1.00 97.81 100 ARG A N 1
ATOM 761 C CA . ARG A 1 100 ? -11.179 -4.576 -7.607 1.00 97.81 100 ARG A CA 1
ATOM 762 C C . ARG A 1 100 ? -10.165 -4.642 -6.479 1.00 97.81 100 ARG A C 1
ATOM 764 O O . ARG A 1 100 ? -9.827 -3.641 -5.854 1.00 97.81 100 ARG A O 1
ATOM 771 N N . VAL A 1 101 ? -9.649 -5.847 -6.275 1.00 98.62 101 VAL A N 1
ATOM 772 C CA . VAL A 1 101 ? -8.679 -6.157 -5.228 1.00 98.62 101 VAL A CA 1
ATOM 773 C C . VAL A 1 101 ? -7.357 -6.535 -5.874 1.00 98.62 101 VAL A C 1
ATOM 775 O O . VAL A 1 101 ? -7.333 -7.370 -6.783 1.00 98.62 101 VAL A O 1
ATOM 778 N N . TYR A 1 102 ? -6.272 -5.930 -5.404 1.00 98.81 102 TYR A N 1
ATOM 779 C CA . TYR A 1 102 ? -4.921 -6.152 -5.908 1.00 98.81 102 TYR A CA 1
ATOM 780 C C . TYR A 1 102 ? -3.975 -6.582 -4.796 1.00 98.81 102 TYR A C 1
ATOM 782 O O . TYR A 1 102 ? -4.096 -6.141 -3.655 1.00 98.81 102 TYR A O 1
ATOM 790 N N . MET A 1 103 ? -3.004 -7.419 -5.146 1.00 98.81 103 MET A N 1
ATOM 791 C CA . MET A 1 103 ? -1.852 -7.680 -4.291 1.00 98.81 103 MET A CA 1
ATOM 792 C C . MET A 1 103 ? -1.007 -6.403 -4.167 1.00 98.81 103 MET A C 1
ATOM 794 O O . MET A 1 103 ? -0.732 -5.749 -5.172 1.00 98.81 103 MET A O 1
ATOM 798 N N . GLY A 1 104 ? -0.567 -6.068 -2.958 1.00 98.81 104 GLY A N 1
ATOM 799 C CA . GLY A 1 104 ? 0.357 -4.967 -2.696 1.00 98.81 104 GLY A CA 1
ATOM 800 C C . GLY A 1 104 ? 1.208 -5.215 -1.454 1.00 98.81 104 GLY A C 1
ATOM 801 O O . GLY A 1 104 ? 1.143 -6.269 -0.826 1.00 98.81 104 GLY A O 1
ATOM 802 N N . SER A 1 105 ? 2.035 -4.250 -1.081 1.00 98.88 105 SER A N 1
ATOM 803 C CA . SER A 1 105 ? 2.708 -4.252 0.215 1.00 98.88 105 SER A CA 1
ATOM 804 C C . SER A 1 105 ? 2.855 -2.844 0.760 1.00 98.88 105 SER A C 1
ATOM 806 O O . SER A 1 105 ? 2.905 -1.879 0.003 1.00 98.88 105 SER A O 1
ATOM 808 N N . THR A 1 106 ? 2.929 -2.728 2.077 1.00 98.88 106 THR A N 1
ATOM 809 C CA . THR A 1 106 ? 3.091 -1.443 2.761 1.00 98.88 106 THR A CA 1
ATOM 810 C C . THR A 1 106 ? 3.857 -1.623 4.073 1.00 98.88 106 THR A C 1
ATOM 812 O O . THR A 1 106 ? 4.394 -2.701 4.332 1.00 98.88 106 THR A O 1
ATOM 815 N N . HIS A 1 107 ? 3.953 -0.570 4.872 1.00 98.81 107 HIS A N 1
ATOM 816 C CA . HIS A 1 107 ? 4.582 -0.524 6.186 1.00 98.81 107 HIS A CA 1
ATOM 817 C C . HIS A 1 107 ? 3.824 0.489 7.063 1.00 98.81 107 HIS A C 1
ATOM 819 O O . HIS A 1 107 ? 2.938 1.183 6.577 1.00 98.81 107 HIS A O 1
ATOM 825 N N . SER A 1 108 ? 4.153 0.594 8.351 1.00 98.69 108 SER A N 1
ATOM 826 C CA . SER A 1 108 ? 3.476 1.518 9.285 1.00 98.69 108 SER A CA 1
ATOM 827 C C . SER A 1 108 ? 4.327 2.719 9.694 1.00 98.69 108 SER A C 1
ATOM 829 O O . SER A 1 108 ? 3.896 3.571 10.472 1.00 98.69 108 SER A O 1
ATOM 831 N N . ARG A 1 109 ? 5.571 2.789 9.217 1.00 98.38 109 ARG A N 1
ATOM 832 C CA . ARG A 1 109 ? 6.439 3.939 9.449 1.00 98.38 109 ARG A CA 1
ATOM 833 C C . ARG A 1 109 ? 6.001 5.148 8.624 1.00 98.38 109 ARG A C 1
ATOM 835 O O . ARG A 1 109 ? 6.189 5.151 7.417 1.00 98.38 109 ARG A O 1
ATOM 842 N N . GLY A 1 110 ? 5.504 6.181 9.295 1.00 98.25 110 GLY A N 1
ATOM 843 C CA . GLY A 1 110 ? 5.333 7.501 8.697 1.00 98.25 110 GLY A CA 1
ATOM 844 C C . GLY A 1 110 ? 6.681 8.147 8.348 1.00 98.25 110 GLY A C 1
ATOM 845 O O . GLY A 1 110 ? 7.642 8.046 9.128 1.00 98.25 110 GLY A O 1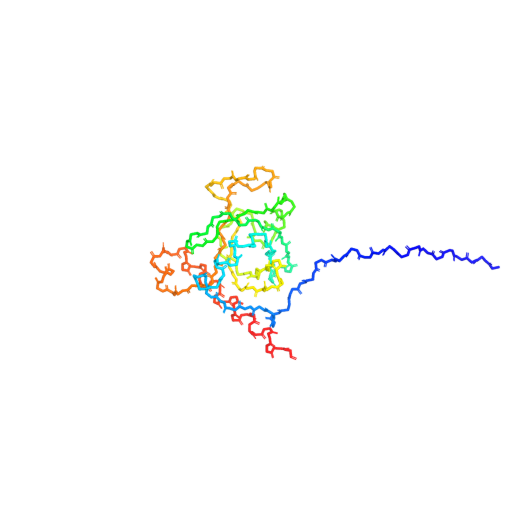
ATOM 846 N N . HIS A 1 111 ? 6.777 8.780 7.180 1.00 98.06 111 HIS A N 1
ATOM 847 C CA . HIS A 1 111 ? 7.953 9.547 6.766 1.00 98.06 111 HIS A CA 1
ATOM 848 C C . HIS A 1 111 ? 7.600 10.731 5.858 1.00 98.06 111 HIS A C 1
ATOM 850 O O . HIS A 1 111 ? 6.549 10.766 5.229 1.00 98.06 111 HIS A O 1
ATOM 856 N N . GLU A 1 112 ? 8.519 11.700 5.809 1.00 96.50 112 GLU A N 1
ATOM 857 C CA . GLU A 1 112 ? 8.487 12.859 4.909 1.00 96.50 112 GLU A CA 1
ATOM 858 C C . GLU A 1 112 ? 7.214 13.716 5.022 1.00 96.50 112 GLU A C 1
ATOM 860 O O . GLU A 1 112 ? 6.955 14.282 6.083 1.00 96.50 112 GLU A O 1
ATOM 865 N N . VAL A 1 113 ? 6.483 13.901 3.919 1.00 95.75 113 VAL A N 1
ATOM 866 C CA . VAL A 1 113 ? 5.362 14.841 3.820 1.00 95.75 113 VAL A CA 1
ATOM 867 C C . VAL A 1 113 ? 4.157 14.324 4.596 1.00 95.75 113 VAL A C 1
ATOM 869 O O . VAL A 1 113 ? 3.765 13.172 4.422 1.00 95.75 113 VAL A O 1
ATOM 872 N N . ASP A 1 114 ? 3.569 15.209 5.398 1.00 96.06 114 ASP A N 1
ATOM 873 C CA . ASP A 1 114 ? 2.373 14.990 6.210 1.00 96.06 114 ASP A CA 1
ATOM 874 C C . ASP A 1 114 ? 1.246 15.898 5.695 1.00 96.06 114 ASP A C 1
ATOM 876 O O . ASP A 1 114 ? 1.328 17.125 5.819 1.00 96.06 114 ASP A O 1
ATOM 880 N N . HIS A 1 115 ? 0.229 15.312 5.057 1.00 95.69 115 HIS A N 1
ATOM 881 C CA . HIS A 1 115 ? -0.931 16.051 4.551 1.00 95.69 115 HIS A CA 1
ATOM 882 C C . HIS A 1 115 ? -2.136 15.982 5.498 1.00 95.69 115 HIS A C 1
ATOM 884 O O . HIS A 1 115 ? -3.034 16.824 5.401 1.00 95.69 115 HIS A O 1
ATOM 890 N N . ASN A 1 116 ? -2.138 15.039 6.442 1.00 96.62 116 ASN A N 1
ATOM 891 C CA . ASN A 1 116 ? -3.219 14.824 7.393 1.00 96.62 116 ASN A CA 1
ATOM 892 C C . ASN A 1 116 ? -2.693 14.642 8.821 1.00 96.62 116 ASN A C 1
ATOM 894 O O . ASN A 1 116 ? -2.787 13.566 9.409 1.00 96.62 116 ASN A O 1
ATOM 898 N N . ALA A 1 117 ? -2.295 15.749 9.446 1.00 94.94 117 ALA A N 1
ATOM 899 C CA . ALA A 1 117 ? -1.850 15.765 10.841 1.00 94.94 117 ALA A CA 1
ATOM 900 C C . ALA A 1 117 ? -2.915 15.284 11.863 1.00 94.94 117 ALA A C 1
ATOM 902 O O . ALA A 1 117 ? -2.618 15.139 13.049 1.00 94.94 117 ALA A O 1
ATOM 903 N N . GLY A 1 118 ? -4.169 15.062 11.440 1.00 96.62 118 GLY A N 1
ATOM 904 C CA . GLY A 1 118 ? -5.268 14.583 12.282 1.00 96.62 118 GLY A CA 1
ATOM 905 C C . GLY A 1 118 ? -5.388 13.057 12.389 1.00 96.62 118 GLY A C 1
ATOM 906 O O . GLY A 1 118 ? -6.178 12.573 13.204 1.00 96.62 118 GLY A O 1
ATOM 907 N N . ASN A 1 119 ? -4.630 12.288 11.601 1.00 98.06 119 ASN A N 1
ATOM 908 C CA . ASN A 1 119 ? -4.697 10.822 11.594 1.00 98.06 119 ASN A CA 1
ATOM 909 C C . ASN A 1 119 ? -3.704 10.146 12.560 1.00 98.06 119 ASN A C 1
ATOM 911 O O . ASN A 1 119 ? -3.627 8.922 12.582 1.00 98.06 119 ASN A O 1
ATOM 915 N N . ASN A 1 120 ? -2.940 10.897 13.359 1.00 98.00 120 ASN A N 1
ATOM 916 C CA . ASN A 1 120 ? -1.900 10.378 14.264 1.00 98.00 120 ASN A CA 1
ATOM 917 C C . ASN A 1 120 ? -0.750 9.596 13.588 1.00 98.00 120 ASN A C 1
ATOM 919 O O . ASN A 1 120 ? 0.005 8.904 14.278 1.00 98.00 120 ASN A O 1
ATOM 923 N N . LEU A 1 121 ? -0.585 9.702 12.272 1.00 98.25 121 LEU A N 1
ATOM 924 C CA . LEU A 1 121 ? 0.623 9.310 11.559 1.00 98.25 121 LEU A CA 1
ATOM 925 C C . LEU A 1 121 ? 1.407 10.586 11.242 1.00 98.25 121 LEU A C 1
ATOM 927 O O . LEU A 1 121 ? 0.854 11.519 10.683 1.00 98.25 121 LEU A O 1
ATOM 931 N N . THR A 1 122 ? 2.692 10.640 11.586 1.00 98.00 122 THR A N 1
ATOM 932 C CA . THR A 1 122 ? 3.551 11.743 11.131 1.00 98.00 122 THR A CA 1
ATOM 933 C C . THR A 1 122 ? 4.151 11.388 9.778 1.00 98.00 122 THR A C 1
ATOM 935 O O . THR A 1 122 ? 4.987 10.486 9.700 1.00 98.00 122 THR A O 1
ATOM 938 N N . GLY A 1 123 ? 3.753 12.108 8.734 1.00 98.00 123 GLY A N 1
ATOM 939 C CA . GLY A 1 123 ? 4.156 11.839 7.352 1.00 98.00 123 GLY A CA 1
ATOM 940 C C . GLY A 1 123 ? 3.202 10.882 6.630 1.00 98.00 123 GLY A C 1
ATOM 941 O O . GLY A 1 123 ? 2.027 10.789 6.971 1.00 98.00 123 GLY A O 1
ATOM 942 N N . HIS A 1 124 ? 3.720 10.126 5.665 1.00 98.56 124 HIS A N 1
ATOM 943 C CA . HIS A 1 124 ? 2.961 9.141 4.887 1.00 98.56 124 HIS A CA 1
ATOM 944 C C . HIS A 1 124 ? 3.585 7.745 4.943 1.00 98.56 124 HIS A C 1
ATOM 946 O O . HIS A 1 124 ? 4.668 7.562 5.493 1.00 98.56 124 HIS A O 1
ATOM 952 N N . ILE A 1 125 ? 2.893 6.753 4.387 1.00 98.75 125 ILE A N 1
ATOM 953 C CA . ILE A 1 125 ? 3.405 5.400 4.147 1.00 98.75 125 ILE A CA 1
ATOM 954 C C . ILE A 1 125 ? 3.564 5.154 2.646 1.00 98.75 125 ILE A C 1
ATOM 956 O O . ILE A 1 125 ? 2.798 5.682 1.834 1.00 98.75 125 ILE A O 1
ATOM 960 N N . CYS A 1 126 ? 4.503 4.284 2.275 1.00 98.50 126 CYS A N 1
ATOM 961 C CA . CYS A 1 126 ? 4.607 3.781 0.914 1.00 98.50 126 CYS A CA 1
ATOM 962 C C . CYS A 1 126 ? 3.656 2.594 0.705 1.00 98.50 126 CYS A C 1
ATOM 964 O O . CYS A 1 126 ? 3.612 1.641 1.492 1.00 98.50 126 CYS A O 1
ATOM 966 N N . ILE A 1 127 ? 2.935 2.599 -0.412 1.00 98.81 127 ILE A N 1
ATOM 967 C CA . ILE A 1 127 ? 2.125 1.482 -0.896 1.00 98.81 127 ILE A CA 1
ATOM 968 C C . ILE A 1 127 ? 2.726 1.015 -2.216 1.00 98.81 127 ILE A C 1
ATOM 970 O O . ILE A 1 127 ? 2.661 1.683 -3.253 1.00 98.81 127 ILE A O 1
ATOM 974 N N . HIS A 1 128 ? 3.335 -0.161 -2.167 1.00 98.62 128 HIS A N 1
ATOM 975 C CA . HIS A 1 128 ? 3.976 -0.798 -3.299 1.00 98.62 128 HIS A CA 1
ATOM 976 C C . HIS A 1 128 ? 3.033 -1.805 -3.948 1.00 98.62 128 HIS A C 1
ATOM 978 O O . HIS A 1 128 ? 2.325 -2.557 -3.280 1.00 98.62 128 HIS A O 1
ATOM 984 N N . PHE A 1 129 ? 3.088 -1.865 -5.270 1.00 98.62 129 PHE A N 1
ATOM 985 C CA . PHE A 1 129 ? 2.359 -2.822 -6.093 1.00 98.62 129 PHE A CA 1
ATOM 986 C C . PHE A 1 129 ? 3.346 -3.633 -6.934 1.00 98.62 129 PHE A C 1
ATOM 988 O O . PHE A 1 129 ? 4.503 -3.211 -7.052 1.00 98.62 129 PHE A O 1
ATOM 995 N N . PRO A 1 130 ? 2.929 -4.784 -7.502 1.00 98.44 130 PRO A N 1
ATOM 996 C CA . PRO A 1 130 ? 3.799 -5.567 -8.361 1.00 98.44 130 PRO A CA 1
ATOM 997 C C . PRO A 1 130 ? 4.444 -4.694 -9.431 1.00 98.44 130 PRO A C 1
ATOM 999 O O . PRO A 1 130 ? 3.778 -3.874 -10.065 1.00 98.44 130 PRO A O 1
ATOM 1002 N N . ARG A 1 131 ? 5.748 -4.859 -9.610 1.00 94.94 131 ARG A N 1
ATOM 1003 C CA . ARG A 1 131 ? 6.513 -4.254 -10.697 1.00 94.94 131 ARG A CA 1
ATOM 1004 C C . ARG A 1 131 ? 7.510 -5.263 -11.252 1.00 94.94 131 ARG A C 1
ATOM 1006 O O . ARG A 1 131 ? 7.689 -6.347 -10.691 1.00 94.94 131 ARG A O 1
ATOM 1013 N N . ASP A 1 132 ? 8.168 -4.902 -12.347 1.00 93.69 132 ASP A N 1
ATOM 1014 C CA . ASP A 1 132 ? 9.293 -5.685 -12.844 1.00 93.69 132 ASP A CA 1
ATOM 1015 C C . ASP A 1 132 ? 10.445 -5.697 -11.818 1.00 93.69 132 ASP A C 1
ATOM 1017 O O . ASP A 1 132 ? 10.728 -4.699 -11.147 1.00 93.69 132 ASP A O 1
ATOM 1021 N N . VAL A 1 133 ? 11.111 -6.844 -11.665 1.00 90.44 133 VAL A N 1
ATOM 1022 C CA . VAL A 1 133 ? 12.173 -7.019 -10.661 1.00 90.44 133 VAL A CA 1
ATOM 1023 C C . VAL A 1 133 ? 13.404 -6.161 -10.954 1.00 90.44 133 VAL A C 1
ATOM 1025 O O . VAL A 1 133 ? 14.036 -5.677 -10.015 1.00 90.44 133 VAL A O 1
ATOM 1028 N N . ALA A 1 134 ? 13.729 -5.917 -12.228 1.00 92.81 134 ALA A N 1
ATOM 1029 C CA . ALA A 1 134 ? 14.826 -5.038 -12.612 1.00 92.81 134 ALA A CA 1
ATOM 1030 C C . ALA A 1 134 ? 14.475 -3.574 -12.325 1.00 92.81 134 ALA A C 1
ATOM 1032 O O . ALA A 1 134 ? 15.313 -2.825 -11.825 1.00 92.81 134 ALA A O 1
ATOM 1033 N N . GLU A 1 135 ? 13.220 -3.174 -12.545 1.00 91.19 135 GLU A N 1
ATOM 1034 C CA . GLU A 1 135 ? 12.739 -1.846 -12.154 1.00 91.19 135 GLU A CA 1
ATOM 1035 C C . GLU A 1 135 ? 12.785 -1.634 -10.627 1.00 91.19 135 GLU A C 1
ATOM 1037 O O . GLU A 1 135 ? 13.162 -0.555 -10.152 1.00 91.19 135 GLU A O 1
ATOM 1042 N N . ALA A 1 136 ? 12.416 -2.653 -9.841 1.00 92.25 136 ALA A N 1
ATOM 1043 C CA . ALA A 1 136 ? 12.545 -2.617 -8.385 1.00 92.25 136 ALA A CA 1
ATOM 1044 C C . ALA A 1 136 ? 14.017 -2.481 -7.964 1.00 92.25 136 ALA A C 1
ATOM 1046 O O . ALA A 1 136 ? 14.346 -1.606 -7.161 1.00 92.25 136 ALA A O 1
ATOM 1047 N N . ALA A 1 137 ? 14.909 -3.280 -8.559 1.00 94.25 137 ALA A N 1
ATOM 1048 C CA . ALA A 1 137 ? 16.345 -3.237 -8.293 1.00 94.25 137 ALA A CA 1
ATOM 1049 C C . ALA A 1 137 ? 16.965 -1.871 -8.619 1.00 94.25 137 ALA A C 1
ATOM 1051 O O . ALA A 1 137 ? 17.749 -1.356 -7.825 1.00 94.25 137 ALA A O 1
ATOM 1052 N N . ALA A 1 138 ? 16.561 -1.249 -9.731 1.00 94.50 138 ALA A N 1
ATOM 1053 C CA . ALA A 1 138 ? 17.009 0.089 -10.115 1.00 94.50 138 ALA A CA 1
ATOM 1054 C C . ALA A 1 138 ? 16.549 1.187 -9.139 1.00 94.50 138 ALA A C 1
ATOM 1056 O O . ALA A 1 138 ? 17.193 2.227 -9.039 1.00 94.50 138 ALA A O 1
ATOM 1057 N N . THR A 1 139 ? 15.446 0.966 -8.415 1.00 93.19 139 THR A N 1
ATOM 1058 C CA . THR A 1 139 ? 14.959 1.901 -7.385 1.00 93.19 139 THR A CA 1
ATOM 1059 C C . THR A 1 139 ? 15.736 1.745 -6.077 1.00 93.19 139 THR A C 1
ATOM 1061 O O . THR A 1 139 ? 15.996 2.731 -5.393 1.00 93.19 139 THR A O 1
ATOM 1064 N N . GLY A 1 140 ? 16.118 0.516 -5.723 1.00 95.50 140 GLY A N 1
ATOM 1065 C CA . GLY A 1 140 ? 16.982 0.236 -4.580 1.00 95.50 140 GLY A CA 1
ATOM 1066 C C . GLY A 1 140 ? 16.505 -0.926 -3.704 1.00 95.50 140 GLY A C 1
ATOM 1067 O O . GLY A 1 140 ? 15.423 -1.482 -3.910 1.00 95.50 140 GLY A O 1
ATOM 1068 N N . PRO A 1 141 ? 17.300 -1.300 -2.684 1.00 96.88 141 PRO A N 1
ATOM 1069 C CA . PRO A 1 141 ? 17.080 -2.513 -1.894 1.00 96.88 141 PRO A CA 1
ATOM 1070 C C . PRO A 1 141 ? 15.746 -2.525 -1.137 1.00 96.88 141 PRO A C 1
ATOM 1072 O O . PRO A 1 141 ? 15.155 -3.588 -0.963 1.00 96.88 141 PRO A O 1
ATOM 1075 N N . TYR A 1 142 ? 15.236 -1.360 -0.729 1.00 97.38 142 TYR A N 1
ATOM 1076 C CA . TYR A 1 142 ? 13.937 -1.274 -0.059 1.00 97.38 142 TYR A CA 1
ATOM 1077 C C . TYR A 1 142 ? 12.763 -1.524 -1.022 1.00 97.38 142 TYR A C 1
ATOM 1079 O O . TYR A 1 142 ? 11.823 -2.242 -0.698 1.00 97.38 142 TYR A O 1
ATOM 1087 N N . ALA A 1 143 ? 12.844 -1.046 -2.267 1.00 96.69 143 ALA A N 1
ATOM 1088 C CA . ALA A 1 143 ? 11.849 -1.399 -3.280 1.00 96.69 143 ALA A CA 1
ATOM 1089 C C . ALA A 1 143 ? 11.875 -2.907 -3.601 1.00 96.69 143 ALA A C 1
ATOM 1091 O O . ALA A 1 143 ? 10.825 -3.514 -3.814 1.00 96.69 143 ALA A O 1
ATOM 1092 N N . VAL A 1 144 ? 13.063 -3.524 -3.593 1.00 98.06 144 VAL A N 1
ATOM 1093 C CA . VAL A 1 144 ? 13.221 -4.977 -3.765 1.00 98.06 144 VAL A CA 1
ATOM 1094 C C . VAL A 1 144 ? 12.595 -5.756 -2.605 1.00 98.06 144 VAL A C 1
ATOM 1096 O O . VAL A 1 144 ? 11.937 -6.767 -2.847 1.00 98.06 144 VAL A O 1
ATOM 1099 N N . SER A 1 145 ? 12.736 -5.306 -1.353 1.00 98.50 145 SER A N 1
ATOM 1100 C CA . SER A 1 145 ? 12.120 -6.000 -0.212 1.00 98.50 145 SER A CA 1
ATOM 1101 C C . SER A 1 145 ? 10.587 -5.968 -0.276 1.00 98.50 145 SER A C 1
ATOM 1103 O O . SER A 1 145 ? 9.951 -6.991 -0.018 1.00 98.50 145 SER A O 1
ATOM 1105 N N . HIS A 1 146 ? 9.994 -4.856 -0.717 1.00 98.69 146 HIS A N 1
ATOM 1106 C CA . HIS A 1 146 ? 8.564 -4.776 -1.024 1.00 98.69 146 HIS A CA 1
ATOM 1107 C C . HIS A 1 146 ? 8.152 -5.721 -2.158 1.00 98.69 146 HIS A C 1
ATOM 1109 O O . HIS A 1 146 ? 7.167 -6.448 -2.024 1.00 98.69 146 HIS A O 1
ATOM 1115 N N . GLN A 1 147 ? 8.922 -5.775 -3.250 1.00 98.38 147 GLN A N 1
ATOM 1116 C CA . GLN A 1 147 ? 8.655 -6.709 -4.347 1.00 98.38 147 GLN A CA 1
ATOM 1117 C C . GLN A 1 147 ? 8.693 -8.172 -3.866 1.00 98.38 147 GLN A C 1
ATOM 1119 O O . GLN A 1 147 ? 7.810 -8.954 -4.210 1.00 98.38 147 GLN A O 1
ATOM 1124 N N . ASN A 1 148 ? 9.653 -8.539 -3.014 1.00 98.50 148 ASN A N 1
ATOM 1125 C CA . ASN A 1 148 ? 9.733 -9.882 -2.431 1.00 98.50 148 ASN A CA 1
ATOM 1126 C C . ASN A 1 148 ? 8.543 -10.190 -1.509 1.00 98.50 148 ASN A C 1
ATOM 1128 O O . ASN A 1 148 ? 7.995 -11.292 -1.560 1.00 98.50 148 ASN A O 1
ATOM 1132 N N . ALA A 1 149 ? 8.110 -9.221 -0.694 1.00 98.69 149 ALA A N 1
ATOM 1133 C CA . ALA A 1 149 ? 6.918 -9.367 0.136 1.00 98.69 149 ALA A CA 1
ATOM 1134 C C . ALA A 1 149 ? 5.665 -9.594 -0.721 1.00 98.69 149 ALA A C 1
ATOM 1136 O O . ALA A 1 149 ? 4.889 -10.500 -0.434 1.00 98.69 149 ALA A O 1
ATOM 1137 N N . ILE A 1 150 ? 5.504 -8.834 -1.808 1.00 98.81 150 ILE A N 1
ATOM 1138 C CA . ILE A 1 150 ? 4.403 -8.985 -2.770 1.00 98.81 150 ILE A CA 1
ATOM 1139 C C . ILE A 1 150 ? 4.384 -10.387 -3.383 1.00 98.81 150 ILE A C 1
ATOM 1141 O O . ILE A 1 150 ? 3.322 -11.004 -3.438 1.00 98.81 150 ILE A O 1
ATOM 1145 N N . LEU A 1 151 ? 5.538 -10.902 -3.817 1.00 98.44 151 LEU A N 1
ATOM 1146 C CA . LEU A 1 151 ? 5.643 -12.247 -4.391 1.00 98.44 151 LEU A CA 1
ATOM 1147 C C . LEU A 1 151 ? 5.274 -13.330 -3.364 1.00 98.44 151 LEU A C 1
ATOM 1149 O O . LEU A 1 151 ? 4.441 -14.184 -3.651 1.00 98.44 151 LEU A O 1
ATOM 1153 N N . SER A 1 152 ? 5.795 -13.235 -2.138 1.00 98.25 152 SER A N 1
ATOM 1154 C CA . SER A 1 152 ? 5.451 -14.158 -1.045 1.00 98.25 152 SER A CA 1
ATOM 1155 C C . SER A 1 152 ? 3.960 -14.100 -0.670 1.00 98.25 152 SER A C 1
ATOM 1157 O O . SER A 1 152 ? 3.294 -15.126 -0.512 1.00 98.25 152 SER A O 1
ATOM 1159 N N . GLY A 1 153 ? 3.393 -12.892 -0.589 1.00 98.50 153 GLY A N 1
ATOM 1160 C CA . GLY A 1 153 ? 1.965 -12.686 -0.349 1.00 98.50 153 GLY A CA 1
ATOM 1161 C C . GLY A 1 153 ? 1.089 -13.238 -1.473 1.00 98.50 153 GLY A C 1
ATOM 1162 O O . GLY A 1 153 ? 0.009 -13.778 -1.215 1.00 98.50 153 GLY A O 1
ATOM 1163 N N . TRP A 1 154 ? 1.561 -13.161 -2.718 1.00 98.56 154 TRP A N 1
ATOM 1164 C CA . TRP A 1 154 ? 0.879 -13.758 -3.857 1.00 98.56 154 TRP A CA 1
ATOM 1165 C C . TRP A 1 154 ? 0.880 -15.284 -3.788 1.00 98.56 154 TRP A C 1
ATOM 1167 O O . TRP A 1 154 ? -0.183 -15.886 -3.945 1.00 98.56 154 TRP A O 1
ATOM 1177 N N . ASP A 1 155 ? 2.014 -15.908 -3.469 1.00 98.06 155 ASP A N 1
ATOM 1178 C CA . ASP A 1 155 ? 2.097 -17.361 -3.287 1.00 98.06 155 ASP A CA 1
ATOM 1179 C C . ASP A 1 155 ? 1.124 -17.840 -2.199 1.00 98.06 155 ASP A C 1
ATOM 1181 O O . ASP A 1 155 ? 0.342 -18.770 -2.421 1.00 98.06 155 ASP A O 1
ATOM 1185 N N . TYR A 1 156 ? 1.079 -17.143 -1.057 1.00 97.12 156 TYR A N 1
ATOM 1186 C CA . TYR A 1 156 ? 0.096 -17.404 -0.001 1.00 97.12 156 TYR A CA 1
ATOM 1187 C C . TYR A 1 156 ? -1.349 -17.277 -0.507 1.00 97.12 156 TYR A C 1
ATOM 1189 O O . TYR A 1 156 ? -2.192 -18.143 -0.253 1.00 97.12 156 TYR A O 1
ATOM 1197 N N . THR A 1 157 ? -1.634 -16.213 -1.259 1.00 97.81 157 THR A N 1
ATOM 1198 C CA . THR A 1 157 ? -2.957 -15.962 -1.842 1.00 97.81 157 THR A CA 1
ATOM 1199 C C . THR A 1 157 ? -3.366 -17.110 -2.769 1.00 97.81 157 THR A C 1
ATOM 1201 O O . THR A 1 157 ? -4.476 -17.627 -2.654 1.00 97.81 157 THR A O 1
ATOM 1204 N N . GLN A 1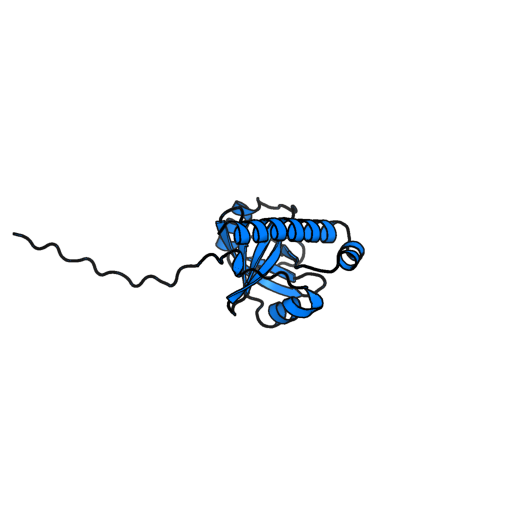 158 ? -2.462 -17.589 -3.628 1.00 97.88 158 GLN A N 1
ATOM 1205 C CA . GLN A 1 158 ? -2.736 -18.696 -4.548 1.00 97.88 158 GLN A CA 1
ATOM 1206 C C . GLN A 1 158 ? -2.952 -20.032 -3.828 1.00 97.88 158 GLN A C 1
ATOM 1208 O O . GLN A 1 158 ? -3.828 -20.805 -4.222 1.00 97.88 158 GLN A O 1
ATOM 1213 N N . LEU A 1 159 ? -2.228 -20.299 -2.739 1.00 96.12 159 LEU A N 1
ATOM 1214 C CA . LEU A 1 159 ? -2.480 -21.476 -1.900 1.00 96.12 159 LEU A CA 1
ATOM 1215 C C . LEU A 1 159 ? -3.898 -21.456 -1.311 1.00 96.12 159 LEU A C 1
ATOM 1217 O O . LEU A 1 159 ? -4.583 -22.478 -1.319 1.00 96.12 159 LEU A O 1
ATOM 1221 N N . LYS A 1 160 ? -4.380 -20.288 -0.868 1.00 93.06 160 LYS A N 1
ATOM 1222 C CA . LYS A 1 160 ? -5.748 -20.116 -0.350 1.00 93.06 160 LYS A CA 1
ATOM 1223 C C . LYS A 1 160 ? -6.832 -20.278 -1.414 1.00 93.06 160 LYS A C 1
ATOM 1225 O O . LYS A 1 160 ? -7.950 -20.653 -1.067 1.00 93.06 160 LYS A O 1
ATOM 1230 N N . VAL A 1 161 ? -6.525 -20.003 -2.682 1.00 93.88 161 VAL A N 1
ATOM 1231 C CA . VAL A 1 161 ? -7.438 -20.279 -3.803 1.00 93.88 161 VAL A CA 1
ATOM 1232 C C . VAL A 1 161 ? -7.551 -21.781 -4.053 1.00 93.88 161 VAL A C 1
ATOM 1234 O O . VAL A 1 161 ? -8.656 -22.274 -4.238 1.00 93.88 161 VAL A O 1
ATOM 1237 N N . ARG A 1 162 ? -6.428 -22.508 -4.023 1.00 89.62 162 ARG A N 1
ATOM 1238 C CA . ARG A 1 162 ? -6.365 -23.950 -4.329 1.00 89.62 162 ARG A CA 1
ATOM 1239 C C . ARG A 1 162 ? -6.891 -24.858 -3.215 1.00 89.62 162 ARG A C 1
ATOM 1241 O O . ARG A 1 162 ? -7.227 -26.000 -3.486 1.00 89.62 162 ARG A O 1
ATOM 1248 N N . ALA A 1 163 ? -6.912 -24.379 -1.972 1.00 82.56 163 ALA A N 1
ATOM 1249 C CA . ALA A 1 163 ? -7.389 -25.132 -0.809 1.00 82.56 163 ALA A CA 1
ATOM 1250 C C . ALA A 1 163 ? -8.924 -25.103 -0.629 1.00 82.56 163 ALA A C 1
ATOM 1252 O O . ALA A 1 163 ? -9.417 -25.514 0.422 1.00 82.56 163 ALA A O 1
ATOM 1253 N N . ARG A 1 164 ? -9.662 -24.570 -1.608 1.00 58.81 164 ARG A N 1
ATOM 1254 C CA . ARG A 1 164 ? -11.129 -24.527 -1.659 1.00 58.81 164 ARG A CA 1
ATOM 1255 C C . ARG A 1 164 ? -11.642 -25.533 -2.675 1.00 58.81 164 ARG A C 1
ATOM 1257 O O . ARG A 1 164 ? -12.745 -26.059 -2.427 1.00 58.81 164 ARG A O 1
#

Foldseek 3Di:
DDDDDDDDDDPDDPDDDDDALVLEDADALPPPVLVLCVVFQWKWKQQPVVRFIFIWGWDDRDQFTWIATPALVRLVRQCVRQNAQDLQKGWIWIATPVRHIYIKIKHSRADDDDPCPRNPHHHTITIGHAHDQVSQVVVHDSSNSRNVNSVVSNVVSVVSVVVD

pLDDT: mean 92.47, std 14.97, range [34.44, 98.88]

Secondary structure 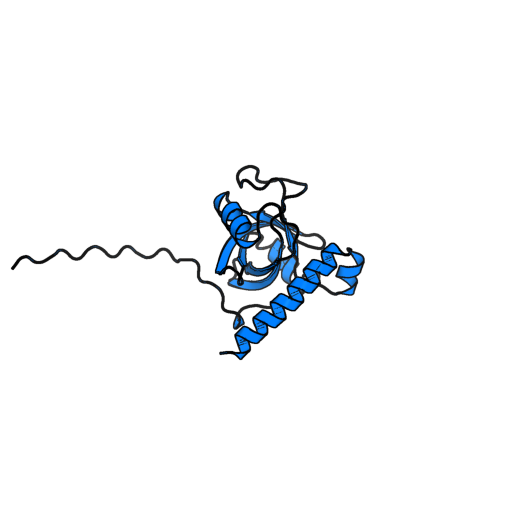(DSSP, 8-state):
-PPPPPPP---------PPPGGGEE---IIIIIHHHHHH--EEEEEETTTTEEEEEEEEEESSSEEEEESSHHHHHHHHHHH-TT--S-EEEEEEETTS-EEEEEE-S--BS--S-TTSS-SSBEEEB----HHHHHHH-HHHHHHHHHHHHHHHHHHHHHHT-

Sequence (164 aa):
VPVSPTAPTLPTTPGFSAPRAAEVRFAQWTTEIKARARSMPNVIIYDFASDSHYNVHMFSLGAHADGEPVTKEDTATMNAALGTNNWTPRPVWVMFSDGRVYMGSTHSRGHEVDHNAGNNLTGHICIHFPRDVAEAAATGPYAVSHQNAILSGWDYTQLKVRAR

Radius of gyration: 17.99 Å; chains: 1; bounding box: 67×41×46 Å